Protein AF-A0A848QP11-F1 (afdb_monomer)

Solvent-accessible surface area (backbone atoms only — not comparable to full-atom values): 7611 Å² total; per-residue (Å²): 134,64,68,69,61,54,55,54,53,52,56,60,57,56,59,65,68,65,76,66,84,74,78,63,82,77,86,55,73,65,47,73,49,76,50,72,50,79,44,86,47,102,95,43,83,32,66,22,63,29,58,37,37,39,40,50,46,66,36,51,80,84,39,82,94,50,48,58,41,76,47,76,49,80,48,67,63,57,26,54,26,66,72,55,98,88,41,71,47,71,50,62,62,47,48,95,92,36,70,57,48,66,75,42,48,62,72,76,69,51,76,82,76,75,76,79,81,81,75,131

Structure (mmCIF, N/CA/C/O backbone):
data_AF-A0A848QP11-F1
#
_entry.id   AF-A0A848QP11-F1
#
loop_
_atom_site.group_PDB
_atom_site.id
_atom_site.type_symbol
_atom_site.label_atom_id
_atom_site.label_alt_id
_atom_site.label_comp_id
_atom_site.label_asym_id
_atom_site.label_entity_id
_atom_site.label_seq_id
_atom_site.pdbx_PDB_ins_code
_atom_site.Cartn_x
_atom_site.Cartn_y
_atom_site.Cartn_z
_atom_site.occupancy
_atom_site.B_iso_or_equiv
_atom_site.auth_seq_id
_atom_site.auth_comp_id
_atom_site.auth_asym_id
_atom_site.auth_atom_id
_atom_site.pdbx_PDB_model_num
ATOM 1 N N . MET A 1 1 ? 43.978 -33.172 -42.706 1.00 51.41 1 MET A N 1
ATOM 2 C CA . MET A 1 1 ? 42.919 -32.520 -41.898 1.00 51.41 1 MET A CA 1
ATOM 3 C C . MET A 1 1 ? 43.201 -31.025 -41.817 1.00 51.41 1 MET A C 1
ATOM 5 O O . MET A 1 1 ? 44.249 -3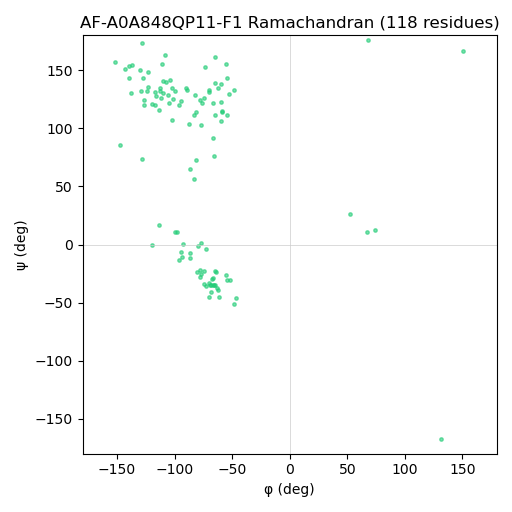0.618 -41.325 1.00 51.41 1 MET A O 1
ATOM 9 N N . ASN A 1 2 ? 42.324 -30.220 -42.422 1.00 49.44 2 ASN A N 1
ATOM 10 C CA . ASN A 1 2 ? 42.587 -28.823 -42.779 1.00 49.44 2 ASN A CA 1
ATOM 11 C C . ASN A 1 2 ? 42.508 -27.887 -41.568 1.00 49.44 2 ASN A C 1
ATOM 13 O O . ASN A 1 2 ? 41.427 -27.481 -41.148 1.00 49.44 2 ASN A O 1
ATOM 17 N N . ARG A 1 3 ? 43.682 -27.483 -41.073 1.00 56.88 3 ARG A N 1
ATOM 18 C CA . ARG A 1 3 ? 43.892 -26.511 -39.982 1.00 56.88 3 ARG A CA 1
ATOM 19 C C . ARG A 1 3 ? 43.139 -25.188 -40.218 1.00 56.88 3 ARG A C 1
ATOM 21 O O . ARG A 1 3 ? 42.650 -24.575 -39.276 1.00 56.88 3 ARG A O 1
ATOM 28 N N . ARG A 1 4 ? 42.959 -24.807 -41.491 1.00 59.16 4 ARG A N 1
ATOM 29 C CA . ARG A 1 4 ? 42.180 -23.630 -41.925 1.00 59.16 4 ARG A CA 1
ATOM 30 C C . ARG A 1 4 ? 40.671 -23.770 -41.676 1.00 59.16 4 ARG A C 1
ATOM 32 O O . ARG A 1 4 ? 40.036 -22.796 -41.292 1.00 59.16 4 ARG A O 1
ATOM 39 N N . ASN A 1 5 ? 40.109 -24.973 -41.806 1.00 55.31 5 ASN A N 1
ATOM 40 C CA . ASN A 1 5 ? 38.677 -25.202 -41.569 1.00 55.31 5 ASN A CA 1
ATOM 41 C C . ASN A 1 5 ? 38.355 -25.274 -40.070 1.00 55.31 5 ASN A C 1
ATOM 43 O O . ASN A 1 5 ? 37.249 -24.932 -39.664 1.00 55.31 5 ASN A O 1
ATOM 47 N N . PHE A 1 6 ? 39.322 -25.693 -39.248 1.00 57.97 6 PHE A N 1
ATOM 48 C CA . PHE A 1 6 ? 39.171 -25.734 -37.793 1.00 57.97 6 PHE A CA 1
ATOM 49 C C . PHE A 1 6 ? 39.144 -24.322 -37.191 1.00 57.97 6 PHE A C 1
ATOM 51 O O . PHE A 1 6 ? 38.245 -24.000 -36.420 1.00 57.97 6 PHE A O 1
ATOM 58 N N . LEU A 1 7 ? 40.054 -23.445 -37.632 1.00 60.06 7 LEU A N 1
ATOM 59 C CA . LEU A 1 7 ? 40.088 -22.041 -37.205 1.00 60.06 7 LEU A CA 1
ATOM 60 C C . LEU A 1 7 ? 38.819 -21.274 -37.611 1.00 60.06 7 LEU A C 1
ATOM 62 O O . LEU A 1 7 ? 38.284 -20.50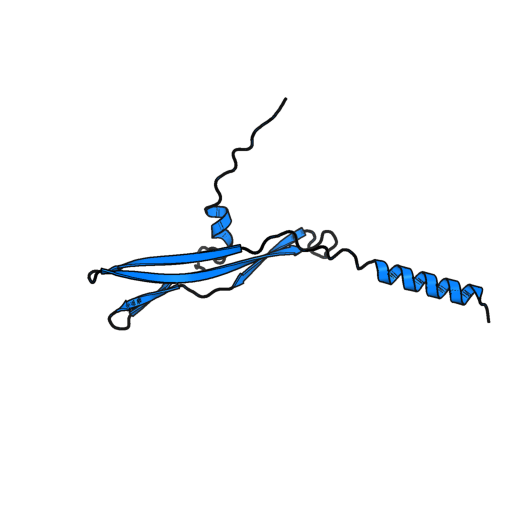6 -36.818 1.00 60.06 7 LEU A O 1
ATOM 66 N N . SER A 1 8 ? 38.287 -21.539 -38.809 1.00 60.03 8 SER A N 1
ATOM 67 C CA . SER A 1 8 ? 37.040 -20.920 -39.277 1.00 60.03 8 SER A CA 1
ATOM 68 C C . SER A 1 8 ? 35.817 -21.327 -38.438 1.00 60.03 8 SER A C 1
ATOM 70 O O . SER A 1 8 ? 34.951 -20.494 -38.183 1.00 60.03 8 SER A O 1
ATOM 72 N N . ARG A 1 9 ? 35.760 -22.573 -37.945 1.00 58.62 9 ARG A N 1
ATOM 73 C CA . ARG A 1 9 ? 34.653 -23.049 -37.096 1.00 58.62 9 ARG A CA 1
ATOM 74 C C . ARG A 1 9 ? 34.708 -22.507 -35.668 1.00 58.62 9 ARG A C 1
ATOM 76 O O . ARG A 1 9 ? 33.661 -22.222 -35.099 1.00 58.62 9 ARG A O 1
ATOM 83 N N . VAL A 1 10 ? 35.905 -22.312 -35.113 1.00 62.16 10 VAL A N 1
ATOM 84 C CA . VAL A 1 10 ? 36.079 -21.688 -33.787 1.00 62.16 10 VAL A CA 1
ATOM 85 C C . VAL A 1 10 ? 35.700 -20.203 -33.823 1.00 62.16 10 VAL A C 1
ATOM 87 O O . VAL A 1 10 ? 35.008 -19.729 -32.925 1.00 62.16 10 VAL A O 1
ATOM 90 N N . ALA A 1 11 ? 36.070 -19.485 -34.889 1.00 60.19 11 ALA A N 1
ATOM 91 C CA . ALA A 1 11 ? 35.712 -18.075 -35.054 1.00 60.19 11 ALA A CA 1
ATOM 92 C C . ALA A 1 11 ? 34.190 -17.853 -35.166 1.00 60.19 11 ALA A C 1
ATOM 94 O O . ALA A 1 11 ? 33.667 -16.895 -34.601 1.00 60.19 11 ALA A O 1
ATOM 95 N N . LEU A 1 12 ? 33.467 -18.763 -35.831 1.00 59.97 12 LEU A N 1
ATOM 96 C CA . LEU A 1 12 ? 32.006 -18.683 -35.947 1.00 59.97 12 LEU A CA 1
ATOM 97 C C . LEU A 1 12 ? 31.290 -18.955 -34.608 1.00 59.97 12 LEU A C 1
ATOM 99 O O . LEU A 1 12 ? 30.255 -18.356 -34.332 1.00 59.97 12 LEU A O 1
ATOM 103 N N . GLY A 1 13 ? 31.851 -19.828 -33.761 1.00 60.19 13 GLY A N 1
ATOM 104 C CA . GLY A 1 13 ? 31.316 -20.119 -32.426 1.00 60.19 13 GLY A CA 1
ATOM 105 C C . GLY A 1 13 ? 31.528 -18.981 -31.421 1.00 60.19 13 GLY A C 1
ATOM 106 O O . GLY A 1 13 ? 30.645 -18.707 -30.614 1.00 60.19 13 GLY A O 1
ATOM 107 N N . ALA A 1 14 ? 32.657 -18.271 -31.502 1.00 59.41 14 ALA A N 1
ATOM 108 C CA . ALA A 1 14 ? 32.954 -17.141 -30.618 1.00 59.41 14 ALA A CA 1
ATOM 109 C C . ALA A 1 14 ? 32.032 -15.928 -30.854 1.00 59.41 14 ALA A C 1
ATOM 111 O O . ALA A 1 14 ? 31.722 -15.202 -29.911 1.00 59.41 14 ALA A O 1
ATOM 112 N N . ALA A 1 15 ? 31.538 -15.734 -32.082 1.00 58.97 15 ALA A N 1
ATOM 113 C CA . ALA A 1 15 ? 30.622 -14.640 -32.410 1.00 58.97 15 ALA A CA 1
ATOM 114 C C . ALA A 1 15 ? 29.242 -14.777 -31.731 1.00 58.97 15 ALA A C 1
ATOM 116 O O . ALA A 1 15 ? 28.627 -13.766 -31.407 1.00 58.97 15 ALA A O 1
ATOM 117 N N . PHE A 1 16 ? 28.783 -16.002 -31.448 1.00 59.28 16 PHE A N 1
ATOM 118 C CA . PHE A 1 16 ? 27.509 -16.241 -30.752 1.00 59.28 16 PHE A CA 1
ATOM 119 C C . PHE A 1 16 ? 27.561 -15.937 -29.247 1.00 59.28 16 PHE A C 1
ATOM 121 O O . PHE A 1 16 ? 26.527 -15.669 -28.641 1.00 59.28 16 PHE A O 1
ATOM 128 N N . VAL A 1 17 ? 28.748 -15.955 -28.631 1.00 60.38 17 VAL A N 1
ATOM 129 C CA . VAL A 1 17 ? 28.901 -15.729 -27.181 1.00 60.38 17 VAL A CA 1
ATOM 130 C C . VAL A 1 17 ? 28.807 -14.237 -26.826 1.00 60.38 17 VAL A C 1
ATOM 132 O O . VAL A 1 17 ? 28.455 -13.888 -25.703 1.00 60.38 17 VAL A O 1
ATOM 135 N N . LEU A 1 18 ? 29.050 -13.338 -27.787 1.00 56.84 18 LEU A N 1
ATOM 136 C CA . LEU A 1 18 ? 29.040 -11.885 -27.568 1.00 56.84 18 LEU A CA 1
ATOM 137 C C . LEU A 1 18 ? 27.651 -11.235 -27.702 1.00 56.84 18 LEU A C 1
ATOM 139 O O . LEU A 1 18 ? 27.498 -10.064 -27.366 1.00 56.84 18 LEU A O 1
ATOM 143 N N . SER A 1 19 ? 26.620 -11.970 -28.134 1.00 56.91 19 SER A N 1
ATOM 144 C CA . SER A 1 19 ? 25.254 -11.433 -28.287 1.00 56.91 19 SER A CA 1
ATOM 145 C C . SER A 1 19 ? 24.476 -11.288 -26.966 1.00 56.91 19 SER A C 1
ATOM 147 O O . SER A 1 19 ? 23.321 -10.876 -26.987 1.00 56.91 19 SER A O 1
ATOM 149 N N . GLY A 1 20 ? 25.080 -11.620 -25.818 1.00 54.94 20 GLY A N 1
ATOM 150 C CA . GLY A 1 20 ? 24.437 -11.556 -24.496 1.00 54.94 20 GLY A CA 1
ATOM 151 C C . GLY A 1 20 ? 24.661 -10.260 -23.706 1.00 54.94 20 GLY A C 1
ATOM 152 O O . GLY A 1 20 ? 24.057 -10.078 -22.650 1.00 54.94 20 GLY A O 1
ATOM 153 N N . CYS A 1 21 ? 25.507 -9.343 -24.184 1.00 59.41 21 CYS A N 1
ATOM 154 C CA . CYS A 1 21 ? 25.867 -8.118 -23.458 1.00 59.41 21 CYS A CA 1
ATOM 155 C C . CYS A 1 21 ? 24.829 -6.9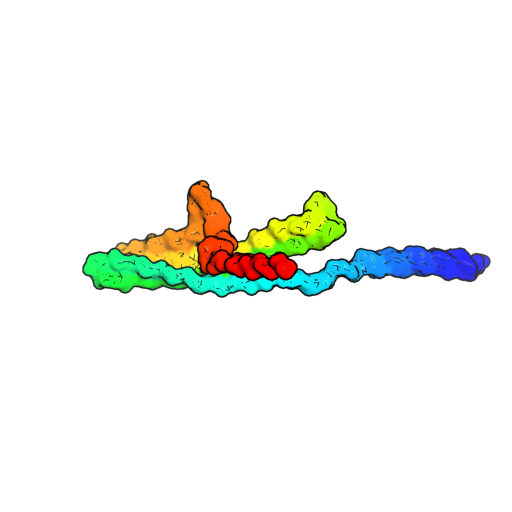94 -23.648 1.00 59.41 21 CYS A C 1
ATOM 157 O O . CYS A 1 21 ? 25.161 -5.908 -24.108 1.00 59.41 21 CYS A O 1
ATOM 159 N N . GLY A 1 22 ? 23.565 -7.266 -23.319 1.00 53.34 22 GLY A N 1
ATOM 160 C CA . GLY A 1 22 ? 22.487 -6.267 -23.239 1.00 53.34 22 GLY A CA 1
ATOM 161 C C . GLY A 1 22 ? 21.859 -6.149 -21.845 1.00 53.34 22 GLY A C 1
ATOM 162 O O . GLY A 1 22 ? 20.955 -5.345 -21.644 1.00 53.34 22 GLY A O 1
ATOM 163 N N . LEU A 1 23 ? 22.325 -6.944 -20.877 1.00 54.25 23 LEU A N 1
ATOM 164 C CA . LEU A 1 23 ? 21.859 -6.932 -19.488 1.00 54.25 23 LEU A CA 1
ATOM 165 C C . LEU A 1 23 ? 22.645 -5.886 -18.683 1.00 54.25 23 LEU A C 1
ATOM 167 O O . LEU A 1 23 ? 23.443 -6.220 -17.810 1.00 54.25 23 LEU A O 1
ATOM 171 N N . GLY A 1 24 ? 22.473 -4.611 -19.031 1.00 57.84 24 GLY A N 1
ATOM 172 C CA . GLY A 1 24 ? 22.866 -3.522 -18.138 1.00 57.84 24 GLY A CA 1
ATOM 173 C C . GLY A 1 24 ? 22.018 -3.544 -16.856 1.00 57.84 24 GLY A C 1
ATOM 174 O O . GLY A 1 24 ? 20.951 -4.164 -16.852 1.00 57.84 24 GLY A O 1
ATOM 175 N N . PRO A 1 25 ? 22.462 -2.894 -15.764 1.00 56.94 25 PRO A N 1
ATOM 176 C CA . PRO A 1 25 ? 21.628 -2.704 -14.580 1.00 56.94 25 PRO A CA 1
ATOM 177 C C . PRO A 1 25 ? 20.300 -2.066 -15.001 1.00 56.94 25 PRO A C 1
ATOM 179 O O . PRO A 1 25 ? 20.322 -1.073 -15.728 1.00 56.94 25 PRO A O 1
ATOM 182 N N . ASP A 1 26 ? 19.170 -2.640 -14.578 1.00 62.56 26 ASP A N 1
ATOM 183 C CA . ASP A 1 26 ? 17.852 -2.052 -14.827 1.00 62.56 26 ASP A CA 1
ATOM 184 C C . ASP A 1 26 ? 17.833 -0.647 -14.198 1.00 62.56 26 ASP A C 1
ATOM 186 O O . ASP A 1 26 ? 18.010 -0.530 -12.981 1.00 62.56 26 ASP A O 1
ATOM 190 N N . PRO A 1 27 ? 17.716 0.433 -14.991 1.00 65.75 27 PRO A N 1
ATOM 191 C CA . PRO A 1 27 ? 17.800 1.787 -14.464 1.00 65.75 27 PRO A CA 1
ATOM 192 C C . PRO A 1 27 ? 16.553 2.177 -13.667 1.00 65.75 27 PRO A C 1
ATOM 194 O O . PRO A 1 27 ? 16.516 3.287 -13.137 1.00 65.75 27 PRO A O 1
ATOM 197 N N . THR A 1 28 ? 15.521 1.326 -13.589 1.00 74.81 28 THR A N 1
ATOM 198 C CA . THR A 1 28 ? 14.322 1.653 -12.820 1.00 74.81 28 THR A CA 1
ATOM 199 C C . THR A 1 28 ? 14.513 1.369 -11.334 1.00 74.81 28 THR A C 1
ATOM 201 O O . THR A 1 28 ? 14.648 0.206 -10.955 1.00 74.81 28 THR A O 1
ATOM 204 N N . PRO A 1 29 ? 14.505 2.401 -10.470 1.00 80.06 29 PRO A N 1
ATOM 205 C CA . PRO A 1 29 ? 14.640 2.193 -9.040 1.00 80.06 29 PRO A CA 1
ATOM 206 C C . PRO A 1 29 ? 13.382 1.533 -8.474 1.00 80.06 29 PRO A C 1
ATOM 208 O O . PRO A 1 29 ? 12.260 2.001 -8.687 1.00 80.06 29 PRO A O 1
ATOM 211 N N . ASP A 1 30 ? 13.591 0.479 -7.691 1.00 88.75 30 ASP A N 1
ATOM 212 C CA . ASP A 1 30 ? 12.583 -0.019 -6.764 1.00 88.75 30 ASP A CA 1
ATOM 213 C C . ASP A 1 30 ? 12.328 1.051 -5.697 1.00 88.75 30 ASP A C 1
ATOM 215 O O . ASP A 1 30 ? 13.264 1.672 -5.181 1.00 88.75 30 ASP A O 1
ATOM 219 N N . TYR A 1 31 ? 11.065 1.255 -5.330 1.00 89.75 31 TYR A N 1
ATOM 220 C CA . TYR A 1 31 ? 10.709 2.173 -4.253 1.00 89.75 31 TYR A CA 1
ATOM 221 C C . TYR A 1 31 ? 9.900 1.472 -3.171 1.00 89.75 31 TYR A C 1
ATOM 223 O O . TYR A 1 31 ? 9.135 0.541 -3.423 1.00 89.75 31 TYR A O 1
ATOM 231 N N . ARG A 1 32 ? 10.080 1.943 -1.936 1.00 93.69 32 ARG A N 1
ATOM 232 C CA . ARG A 1 32 ? 9.338 1.484 -0.764 1.00 93.69 3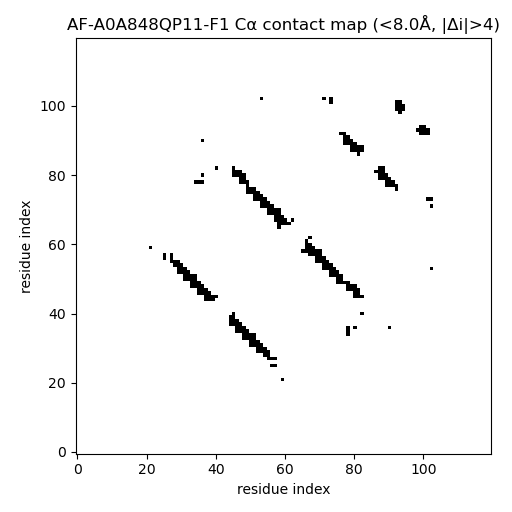2 ARG A CA 1
ATOM 233 C C . ARG A 1 32 ? 8.644 2.663 -0.122 1.00 93.69 32 ARG A C 1
ATOM 235 O O . ARG A 1 32 ? 9.264 3.704 0.082 1.00 93.69 32 ARG A O 1
ATOM 242 N N . TYR A 1 33 ? 7.386 2.480 0.238 1.00 93.38 33 TYR A N 1
ATOM 243 C CA . TYR A 1 33 ? 6.635 3.460 1.003 1.00 93.38 33 TYR A CA 1
ATOM 244 C C . TYR A 1 33 ? 5.971 2.788 2.198 1.00 93.38 33 TYR A C 1
ATOM 246 O O . TYR A 1 33 ? 5.648 1.600 2.177 1.00 93.38 33 TYR A O 1
ATOM 254 N N . ARG A 1 34 ? 5.802 3.559 3.271 1.00 95.62 34 ARG A N 1
ATOM 255 C CA . ARG A 1 34 ? 5.024 3.141 4.433 1.00 95.62 34 ARG A CA 1
ATOM 256 C C . ARG A 1 34 ? 3.608 3.664 4.258 1.00 95.62 34 ARG A C 1
ATOM 258 O O . ARG A 1 34 ? 3.429 4.869 4.105 1.00 95.62 34 ARG A O 1
ATOM 265 N N . LEU A 1 35 ? 2.630 2.769 4.29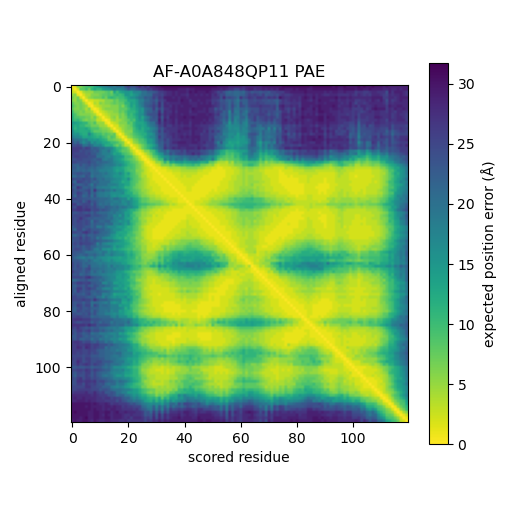9 1.00 94.81 35 LEU A N 1
ATOM 266 C CA . LEU A 1 35 ? 1.226 3.131 4.413 1.00 94.81 35 LEU A CA 1
ATOM 267 C C . LEU A 1 35 ? 0.837 3.050 5.886 1.00 94.81 35 LEU A C 1
ATOM 269 O O . LEU A 1 35 ? 0.954 1.984 6.488 1.00 94.81 35 LEU A O 1
ATOM 273 N N . THR A 1 36 ? 0.390 4.170 6.442 1.00 96.94 36 THR A N 1
ATOM 274 C CA . THR A 1 36 ? -0.203 4.244 7.778 1.00 96.94 36 THR A CA 1
ATOM 275 C C . THR A 1 36 ? -1.686 4.533 7.616 1.00 96.94 36 THR A C 1
ATOM 277 O O . THR A 1 36 ? -2.057 5.440 6.873 1.00 96.94 36 THR A O 1
ATOM 280 N N . VAL A 1 37 ? -2.521 3.749 8.287 1.00 97.38 37 VAL A N 1
ATOM 281 C CA . VAL A 1 37 ? -3.970 3.936 8.329 1.00 97.38 37 VAL A CA 1
ATOM 282 C C . VAL A 1 37 ? -4.329 4.342 9.742 1.00 97.38 37 VAL A C 1
ATOM 284 O O . VAL A 1 37 ? -3.955 3.657 10.690 1.00 97.38 37 VAL A O 1
ATOM 287 N N . GLU A 1 38 ? -5.036 5.454 9.863 1.00 98.00 38 GLU A N 1
ATOM 288 C CA . GLU A 1 38 ? -5.536 5.986 11.123 1.00 98.00 38 GLU A CA 1
ATOM 289 C C . GLU A 1 38 ? -7.061 5.987 11.077 1.00 98.00 38 GLU A C 1
ATOM 291 O O . GLU A 1 38 ? -7.662 6.419 10.091 1.00 98.00 38 GLU A O 1
ATOM 296 N N . VAL A 1 39 ? -7.678 5.456 12.127 1.00 97.62 39 VAL A N 1
ATOM 297 C CA . VAL A 1 39 ? -9.127 5.326 12.259 1.00 97.62 39 VAL A CA 1
ATOM 298 C C . VAL A 1 39 ? -9.528 5.963 13.575 1.00 97.62 39 VAL A C 1
ATOM 300 O O . VAL A 1 39 ? -9.064 5.558 14.639 1.00 97.62 39 VAL A O 1
ATOM 303 N N . GLU A 1 40 ? -10.380 6.975 13.497 1.00 96.94 40 GLU A N 1
ATOM 304 C CA . GLU A 1 40 ? -10.965 7.606 14.672 1.00 96.94 40 GLU A CA 1
ATOM 305 C C . GLU A 1 40 ? -12.173 6.769 15.114 1.00 96.94 40 GLU A C 1
ATOM 307 O O . GLU A 1 40 ? -13.165 6.664 14.389 1.00 96.94 40 GLU A O 1
ATOM 312 N N . THR A 1 41 ? -12.064 6.113 16.270 1.00 94.44 41 THR A N 1
ATOM 313 C CA . THR A 1 41 ? -13.151 5.340 16.887 1.00 94.44 41 THR A CA 1
ATOM 314 C C . THR A 1 41 ? -13.681 6.082 18.119 1.00 94.44 41 THR A C 1
ATOM 316 O O . THR A 1 41 ? -13.007 6.984 18.630 1.00 94.44 41 THR A O 1
ATOM 319 N N . PRO A 1 42 ? -14.879 5.744 18.633 1.00 94.25 42 PRO A N 1
ATOM 320 C CA . PRO A 1 42 ? -15.381 6.328 19.880 1.00 94.25 42 PRO A CA 1
ATOM 321 C C . PRO A 1 42 ? -14.434 6.150 21.084 1.00 94.25 42 PRO A C 1
ATOM 323 O O . PRO A 1 42 ? -14.443 6.967 22.003 1.00 94.25 42 PRO A O 1
ATOM 326 N N . GLU A 1 43 ? -13.598 5.112 21.071 1.00 92.81 43 GLU A N 1
ATOM 327 C CA . GLU A 1 43 ? -12.611 4.762 22.100 1.00 92.81 43 GLU A CA 1
ATOM 328 C C . GLU A 1 43 ? -11.266 5.483 21.901 1.00 92.81 43 GLU A C 1
ATOM 330 O O . GLU A 1 43 ? -10.415 5.475 22.794 1.00 92.81 43 GLU A O 1
ATOM 335 N N . GLY A 1 44 ? -11.069 6.120 20.744 1.00 95.69 44 GLY A N 1
ATOM 336 C CA . GLY A 1 44 ? -9.892 6.913 20.411 1.00 95.69 44 GLY A CA 1
ATOM 337 C C . GLY A 1 44 ? -9.289 6.575 19.048 1.00 95.69 44 GLY A C 1
ATOM 338 O O . GLY A 1 44 ? -9.877 5.895 18.212 1.00 95.69 44 GLY A O 1
ATOM 339 N N . LEU A 1 45 ? -8.078 7.078 18.808 1.00 97.56 45 LEU A N 1
ATOM 340 C CA . LEU A 1 45 ? -7.365 6.845 17.555 1.00 97.56 45 LEU A CA 1
ATOM 341 C C . LEU A 1 45 ? -6.746 5.443 17.532 1.00 97.56 45 LEU A C 1
ATOM 343 O O . LEU A 1 45 ? -5.923 5.104 18.386 1.00 97.56 45 LEU A O 1
ATOM 347 N N . LYS A 1 46 ? -7.084 4.661 16.510 1.00 97.62 46 LYS A N 1
ATOM 348 C CA . LYS A 1 46 ? -6.448 3.378 16.195 1.00 97.62 46 LYS A CA 1
ATOM 349 C C . LYS A 1 46 ? -5.582 3.531 14.956 1.00 97.62 46 LYS A C 1
ATOM 351 O O . LYS A 1 46 ? -5.956 4.225 14.014 1.00 97.62 46 LYS A O 1
ATOM 356 N N . SER A 1 47 ? -4.409 2.901 14.952 1.00 98.06 47 SER A N 1
ATOM 357 C CA . SER A 1 47 ? -3.463 3.016 13.843 1.00 98.06 47 SER A CA 1
ATOM 358 C C . SER A 1 47 ? -2.804 1.685 13.514 1.00 98.06 47 SER A C 1
ATOM 360 O O . SER A 1 47 ? -2.481 0.896 14.401 1.00 98.06 47 SER A O 1
ATOM 362 N N . GLY A 1 48 ? -2.581 1.457 12.224 1.00 97.94 48 GLY A N 1
ATOM 363 C CA . GLY A 1 48 ? -1.806 0.341 11.699 1.00 97.94 48 GLY A CA 1
ATOM 364 C C . GLY A 1 48 ? -0.889 0.818 10.584 1.00 97.94 48 GLY A C 1
ATOM 365 O O . GLY A 1 48 ? -1.168 1.816 9.917 1.00 97.94 48 GLY A O 1
ATOM 366 N N . SER A 1 49 ? 0.218 0.110 10.356 1.00 97.81 49 SER A N 1
ATOM 367 C CA . SER A 1 49 ? 1.094 0.421 9.226 1.00 97.81 49 SER A CA 1
ATOM 368 C C . SER A 1 49 ? 1.692 -0.818 8.575 1.00 97.81 49 SER A C 1
ATOM 370 O O . SER A 1 49 ? 1.909 -1.837 9.227 1.00 97.81 49 SER A O 1
ATOM 372 N N . SER A 1 50 ? 1.971 -0.706 7.280 1.00 96.94 50 SER A N 1
ATOM 373 C CA . SER A 1 50 ? 2.657 -1.714 6.471 1.00 96.94 50 SER A CA 1
ATOM 374 C C . SER A 1 50 ? 3.633 -1.019 5.525 1.00 96.94 50 SER A C 1
ATOM 376 O O . SER A 1 50 ? 3.464 0.155 5.181 1.00 96.94 50 SER A O 1
ATOM 378 N N . VAL A 1 51 ? 4.682 -1.732 5.122 1.00 96.62 51 VAL A N 1
ATOM 379 C CA . VAL A 1 51 ? 5.633 -1.258 4.114 1.00 96.62 51 VAL A CA 1
ATOM 380 C C . VAL A 1 51 ? 5.368 -2.001 2.820 1.00 96.62 51 VAL A C 1
ATOM 382 O O . VAL A 1 51 ? 5.330 -3.230 2.795 1.00 96.62 51 VAL A O 1
ATOM 385 N N . ILE A 1 52 ? 5.212 -1.234 1.749 1.00 95.62 52 ILE A N 1
ATOM 386 C CA . ILE A 1 52 ? 4.925 -1.741 0.417 1.00 95.62 52 ILE A CA 1
ATOM 387 C C . ILE A 1 52 ? 6.102 -1.383 -0.483 1.00 95.62 52 ILE A C 1
ATOM 389 O O . ILE A 1 52 ? 6.534 -0.232 -0.546 1.00 95.62 52 ILE A O 1
ATOM 393 N N . GLU A 1 53 ? 6.632 -2.392 -1.160 1.00 95.00 53 GLU A N 1
ATOM 394 C CA . GLU A 1 53 ? 7.654 -2.276 -2.187 1.00 95.00 53 GLU A CA 1
ATOM 395 C C . GLU A 1 53 ? 7.013 -2.398 -3.567 1.00 95.00 53 GLU A C 1
ATOM 397 O O . GLU A 1 53 ? 6.218 -3.306 -3.832 1.00 95.00 53 GLU A O 1
ATOM 402 N N . VAL A 1 54 ? 7.413 -1.503 -4.462 1.00 93.31 54 VAL A N 1
ATOM 403 C CA . VAL A 1 54 ? 7.080 -1.574 -5.877 1.00 93.31 54 VAL A CA 1
ATOM 404 C C . VAL A 1 54 ? 8.369 -1.724 -6.658 1.00 93.31 54 VAL A C 1
ATOM 406 O O . VAL A 1 54 ? 9.249 -0.864 -6.615 1.00 93.31 54 VAL A O 1
ATOM 409 N N . GLN A 1 55 ? 8.448 -2.834 -7.381 1.00 92.19 55 GLN A N 1
ATOM 410 C CA . GLN A 1 55 ? 9.552 -3.143 -8.269 1.00 92.19 55 GLN A CA 1
ATOM 411 C C . GLN A 1 55 ? 9.125 -2.851 -9.694 1.00 92.19 55 GLN A C 1
ATOM 413 O O . GLN A 1 55 ? 8.108 -3.383 -10.151 1.00 92.19 55 GLN A O 1
ATOM 418 N N . THR A 1 56 ? 9.890 -2.025 -10.394 1.00 88.50 56 THR A N 1
ATOM 419 C CA . THR A 1 56 ? 9.647 -1.738 -11.809 1.00 88.50 56 THR A CA 1
ATOM 420 C C . THR A 1 56 ? 10.669 -2.498 -12.633 1.00 88.50 56 THR A C 1
ATOM 422 O O . THR A 1 56 ? 11.811 -2.657 -12.224 1.00 88.50 56 THR A O 1
ATOM 425 N N . ASN A 1 57 ? 10.236 -3.032 -13.768 1.00 86.94 57 ASN A N 1
ATOM 426 C CA . ASN A 1 57 ? 11.121 -3.666 -14.724 1.00 86.94 57 ASN A CA 1
ATOM 427 C C . ASN A 1 57 ? 10.730 -3.252 -16.134 1.00 86.94 57 ASN A C 1
ATOM 429 O O . ASN A 1 57 ? 9.554 -3.350 -16.507 1.00 86.94 57 ASN A O 1
ATOM 433 N N . ILE A 1 58 ? 11.718 -2.821 -16.912 1.00 86.00 58 ILE A N 1
ATOM 434 C CA . ILE A 1 58 ? 11.538 -2.478 -18.320 1.00 86.00 58 ILE A CA 1
ATOM 435 C C . ILE A 1 58 ? 12.139 -3.593 -19.166 1.00 86.00 58 ILE A C 1
ATOM 437 O O . ILE A 1 58 ? 13.322 -3.915 -19.072 1.00 86.00 58 ILE A O 1
ATOM 441 N N . ALA A 1 59 ? 11.311 -4.191 -20.017 1.00 84.06 59 ALA A N 1
ATOM 442 C CA . ALA A 1 59 ? 11.778 -5.172 -20.976 1.00 84.06 59 ALA A CA 1
ATOM 443 C C . ALA A 1 59 ? 12.780 -4.518 -21.940 1.00 84.06 59 ALA A C 1
ATOM 445 O O . ALA A 1 59 ? 12.533 -3.426 -22.455 1.00 84.06 59 ALA A O 1
ATOM 446 N N . GLY A 1 60 ? 13.900 -5.196 -22.201 1.00 80.12 60 GLY A N 1
ATOM 447 C CA . GLY A 1 60 ? 14.958 -4.661 -23.059 1.00 80.12 60 GLY A CA 1
ATOM 448 C C . GLY A 1 60 ? 14.456 -4.265 -24.452 1.00 80.12 60 GLY A C 1
ATOM 449 O O . GLY A 1 60 ? 13.467 -4.810 -24.952 1.00 80.12 60 GLY A O 1
ATOM 450 N N . GLU A 1 61 ? 15.168 -3.340 -25.094 1.00 77.75 61 GLU A N 1
ATOM 451 C CA . GLU A 1 61 ? 14.838 -2.796 -26.423 1.00 77.75 61 GLU A CA 1
ATOM 452 C C . GLU A 1 61 ? 14.663 -3.885 -27.496 1.00 77.75 61 GLU A C 1
ATOM 454 O O . GLU A 1 61 ? 13.833 -3.762 -28.388 1.00 77.75 61 GLU A O 1
ATOM 459 N N . TYR A 1 62 ? 15.381 -5.000 -27.365 1.00 81.56 62 TYR A N 1
ATOM 460 C CA . TYR A 1 62 ? 15.327 -6.125 -28.304 1.00 81.56 62 TYR A CA 1
ATOM 461 C C . TYR A 1 62 ? 14.445 -7.289 -27.825 1.00 81.56 62 TYR A C 1
ATOM 463 O O . TYR A 1 62 ? 14.501 -8.383 -28.388 1.00 81.56 62 TYR A O 1
ATOM 471 N N . SER A 1 63 ? 13.658 -7.105 -26.761 1.00 79.75 63 SER A N 1
ATOM 472 C CA . SER A 1 63 ? 12.784 -8.166 -26.252 1.00 79.75 63 SER A CA 1
ATOM 473 C C . SER A 1 63 ? 11.620 -8.433 -27.213 1.00 79.75 63 SER A C 1
ATOM 475 O O . SER A 1 63 ? 10.951 -7.519 -27.674 1.00 79.75 63 SER A O 1
ATOM 477 N N . ILE A 1 64 ? 11.347 -9.704 -27.515 1.00 80.44 64 ILE A N 1
ATOM 478 C CA . ILE A 1 64 ? 10.221 -10.126 -28.363 1.00 80.44 64 ILE A CA 1
ATOM 479 C C . ILE A 1 64 ? 9.225 -10.880 -27.470 1.00 80.44 64 ILE A C 1
ATOM 481 O O . ILE A 1 64 ? 9.653 -11.746 -26.707 1.00 80.44 64 ILE A O 1
ATOM 485 N N . PRO A 1 65 ? 7.910 -10.587 -27.523 1.00 80.94 65 PRO A N 1
ATOM 486 C CA . PRO A 1 65 ? 7.219 -9.715 -28.480 1.00 80.94 65 PRO A CA 1
ATOM 487 C C . PRO A 1 65 ? 7.068 -8.251 -28.044 1.00 80.94 65 PRO A C 1
ATOM 489 O O . PRO A 1 65 ? 6.447 -7.480 -28.769 1.00 80.94 65 PRO A O 1
ATOM 492 N N . THR A 1 66 ? 7.557 -7.858 -26.865 1.00 82.75 66 THR A N 1
ATOM 493 C CA . THR A 1 66 ? 7.215 -6.552 -26.275 1.00 82.75 66 THR A CA 1
ATOM 494 C C . THR A 1 66 ? 8.424 -5.722 -25.848 1.00 82.75 66 THR A C 1
ATOM 496 O O . THR A 1 66 ? 8.652 -5.578 -24.640 1.00 82.75 66 THR A O 1
ATOM 499 N N . PRO A 1 67 ? 9.150 -5.147 -26.826 1.00 83.44 67 PRO A N 1
ATOM 500 C CA . PRO A 1 67 ? 10.192 -4.154 -26.589 1.00 83.44 67 PRO A CA 1
ATOM 501 C C . PRO A 1 67 ? 9.720 -3.049 -25.647 1.00 83.44 67 PRO A C 1
ATOM 503 O O . PRO A 1 67 ? 8.621 -2.522 -25.822 1.00 83.44 67 PRO A O 1
ATOM 506 N N . GLY A 1 68 ? 10.527 -2.696 -24.646 1.00 81.69 68 GLY A N 1
ATOM 507 C CA . GLY A 1 68 ? 10.258 -1.547 -23.774 1.00 81.69 68 GLY A CA 1
ATOM 508 C C . GLY A 1 68 ? 9.033 -1.684 -22.865 1.00 81.69 68 GLY A C 1
ATOM 509 O O . GLY A 1 68 ? 8.617 -0.701 -22.253 1.00 81.69 68 GLY A O 1
ATOM 510 N N . ARG A 1 69 ? 8.425 -2.874 -22.756 1.00 86.62 69 ARG A N 1
ATOM 511 C CA . ARG A 1 69 ? 7.287 -3.094 -21.855 1.00 86.62 69 ARG A CA 1
ATOM 512 C C . ARG A 1 69 ? 7.694 -2.793 -20.417 1.00 86.62 69 ARG A C 1
ATOM 514 O O . ARG A 1 69 ? 8.568 -3.460 -19.872 1.00 86.62 69 ARG A O 1
ATOM 521 N N . VAL A 1 70 ? 6.974 -1.873 -19.787 1.00 85.94 70 VAL A N 1
ATOM 522 C CA . VAL A 1 70 ? 7.059 -1.632 -18.348 1.00 85.94 70 VAL A CA 1
ATOM 523 C C . VAL A 1 70 ? 6.180 -2.650 -17.629 1.00 85.94 70 VAL A C 1
ATOM 525 O O . VAL A 1 70 ? 5.009 -2.830 -17.966 1.00 85.94 70 VAL A O 1
ATOM 528 N N . SER A 1 71 ? 6.743 -3.331 -16.641 1.00 87.75 71 SER A N 1
ATOM 529 C CA . SER A 1 71 ? 6.009 -4.205 -15.735 1.00 87.75 71 SER A CA 1
ATOM 530 C C . SER A 1 71 ? 6.320 -3.828 -14.296 1.00 87.75 71 SER A C 1
ATOM 532 O O . SER A 1 71 ? 7.443 -3.448 -13.975 1.00 87.75 71 SER A O 1
ATOM 534 N N . GLN A 1 72 ? 5.314 -3.925 -13.431 1.00 89.19 72 GLN A N 1
ATOM 535 C CA . GLN A 1 72 ? 5.459 -3.621 -12.014 1.00 89.19 72 GLN A CA 1
ATOM 536 C C . GLN A 1 72 ? 5.038 -4.820 -11.174 1.00 89.19 72 GLN A C 1
ATOM 538 O O . GLN A 1 72 ? 3.971 -5.406 -11.388 1.00 89.19 72 GLN A O 1
ATOM 543 N N . ARG A 1 73 ? 5.875 -5.174 -10.199 1.00 90.88 73 ARG A N 1
ATOM 544 C CA . ARG A 1 73 ? 5.561 -6.156 -9.159 1.00 90.88 73 ARG A CA 1
ATOM 545 C C . ARG A 1 73 ? 5.412 -5.440 -7.832 1.00 90.88 73 ARG A C 1
ATOM 547 O O . ARG A 1 73 ? 6.168 -4.525 -7.533 1.00 90.88 73 ARG A O 1
ATOM 554 N N . LEU A 1 74 ? 4.437 -5.880 -7.052 1.00 92.44 74 LEU A N 1
ATOM 555 C CA . LEU A 1 74 ? 4.162 -5.331 -5.736 1.00 92.44 74 LEU A CA 1
ATOM 556 C C . LEU A 1 74 ? 4.476 -6.388 -4.681 1.00 92.44 74 LEU A C 1
ATOM 558 O O . LEU A 1 74 ? 4.111 -7.552 -4.856 1.00 92.44 74 LEU A O 1
ATOM 562 N N . ARG A 1 75 ? 5.164 -5.985 -3.614 1.00 94.19 75 ARG A N 1
ATOM 563 C CA . ARG A 1 75 ? 5.418 -6.817 -2.435 1.00 94.19 75 ARG A CA 1
ATOM 564 C C . ARG A 1 75 ? 5.022 -6.046 -1.187 1.00 94.19 75 ARG A C 1
ATOM 566 O O . ARG A 1 75 ? 5.415 -4.897 -1.023 1.00 94.19 75 ARG A O 1
ATOM 573 N N . GLY A 1 76 ? 4.268 -6.681 -0.308 1.00 93.81 76 GLY A N 1
ATOM 574 C CA . GLY A 1 76 ? 3.769 -6.068 0.914 1.00 93.81 76 GLY A CA 1
ATOM 575 C C . GLY A 1 76 ? 2.442 -6.689 1.307 1.00 93.81 76 GLY A C 1
ATOM 576 O O . GLY A 1 76 ? 1.815 -7.383 0.508 1.00 93.81 76 GLY A O 1
ATOM 577 N N . GLU A 1 77 ? 2.029 -6.413 2.535 1.00 95.62 77 GLU A N 1
ATOM 578 C CA . GLU A 1 77 ? 0.784 -6.923 3.101 1.00 95.62 77 GLU A CA 1
ATOM 579 C C . GLU A 1 77 ? -0.224 -5.792 3.284 1.00 95.62 77 GLU A C 1
ATOM 581 O O . GLU A 1 77 ? 0.156 -4.623 3.436 1.00 95.62 77 GLU A O 1
ATOM 586 N N . ALA A 1 78 ? -1.509 -6.153 3.289 1.00 96.19 78 ALA A N 1
ATOM 587 C CA . ALA A 1 78 ? -2.579 -5.241 3.673 1.00 96.19 78 ALA A CA 1
ATOM 588 C C . ALA A 1 78 ? -2.298 -4.649 5.063 1.00 96.19 78 ALA A C 1
ATOM 590 O O . ALA A 1 78 ? -1.793 -5.337 5.952 1.00 96.19 78 ALA A O 1
ATOM 591 N N . VAL A 1 79 ? -2.635 -3.375 5.263 1.00 97.88 79 VAL A N 1
ATOM 592 C CA . VAL A 1 79 ? -2.514 -2.772 6.595 1.00 97.88 79 VAL A CA 1
ATOM 593 C C . VAL A 1 79 ? -3.640 -3.313 7.460 1.00 97.88 79 VAL A C 1
ATOM 595 O O . VAL A 1 79 ? -4.806 -3.197 7.093 1.00 97.88 79 VAL A O 1
A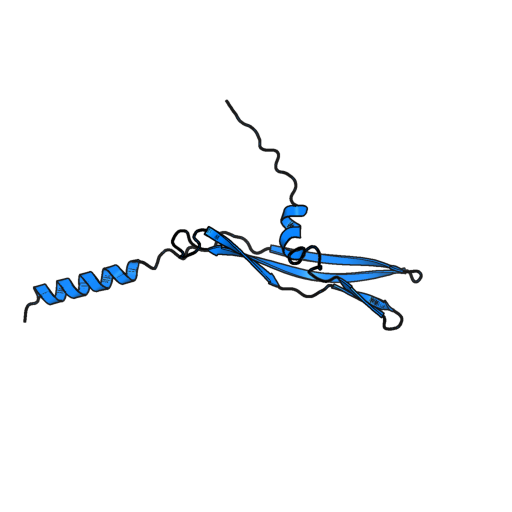TOM 598 N N . THR A 1 80 ? -3.293 -3.875 8.610 1.00 97.88 80 THR A N 1
ATOM 599 C CA . THR A 1 80 ? -4.257 -4.293 9.628 1.00 97.88 80 THR A CA 1
ATOM 600 C C . THR A 1 80 ? -4.338 -3.246 10.727 1.00 97.88 80 THR A C 1
ATOM 602 O O . THR A 1 80 ? -3.301 -2.831 11.250 1.00 97.88 80 THR A O 1
ATOM 605 N N . VAL A 1 81 ? -5.551 -2.853 11.100 1.00 98.19 81 VAL A N 1
ATOM 606 C CA . VAL A 1 81 ? -5.823 -1.985 12.249 1.00 98.19 81 VAL A CA 1
ATOM 607 C C . VAL A 1 81 ? -6.717 -2.754 13.212 1.00 98.19 81 VAL A C 1
ATOM 609 O O . VAL A 1 81 ? -7.800 -3.190 12.827 1.00 98.19 81 VAL A O 1
ATOM 612 N N . ASP A 1 82 ? -6.250 -2.937 14.443 1.00 96.69 82 ASP A N 1
ATOM 613 C CA . ASP A 1 82 ? -7.064 -3.478 15.532 1.00 96.69 82 ASP A CA 1
ATOM 614 C C . ASP A 1 82 ? -8.009 -2.375 16.031 1.00 96.69 82 ASP A C 1
ATOM 616 O O . ASP A 1 82 ? -7.554 -1.283 16.387 1.00 96.69 82 ASP A O 1
ATOM 620 N N . LEU A 1 83 ? -9.315 -2.637 15.977 1.00 95.69 83 LEU A N 1
ATOM 621 C CA . LEU A 1 83 ? -10.366 -1.707 16.394 1.00 95.69 83 LEU A CA 1
ATOM 622 C C . LEU A 1 83 ? -10.877 -1.996 17.815 1.00 95.69 83 LEU A C 1
ATOM 624 O O . LEU A 1 83 ? -11.864 -1.396 18.221 1.00 95.69 83 LEU A O 1
ATOM 628 N N . ASP A 1 84 ? -10.198 -2.871 18.563 1.00 90.19 84 ASP A N 1
ATOM 629 C CA . ASP A 1 84 ? -10.656 -3.483 19.814 1.00 90.19 84 ASP A CA 1
ATOM 630 C C . ASP A 1 84 ? -11.834 -4.462 19.614 1.00 90.19 84 ASP A C 1
ATOM 632 O O . ASP A 1 84 ? -12.304 -4.710 18.501 1.00 90.19 84 ASP A O 1
ATOM 636 N N . ASP A 1 85 ? -12.261 -5.120 20.700 1.00 90.81 85 ASP A N 1
ATOM 637 C CA . ASP A 1 85 ? -13.350 -6.115 20.725 1.00 90.81 85 ASP A CA 1
ATOM 638 C C . ASP A 1 85 ? -13.214 -7.253 19.692 1.00 90.81 85 ASP A C 1
ATOM 640 O O . ASP A 1 85 ? -14.189 -7.879 19.269 1.00 90.81 85 ASP A O 1
ATOM 644 N N . GLY A 1 86 ? -11.972 -7.548 19.294 1.00 91.50 86 GLY A N 1
ATOM 645 C CA . GLY A 1 86 ? -11.649 -8.574 18.305 1.00 91.50 86 GLY A CA 1
ATOM 646 C C . GLY A 1 86 ? -11.984 -8.184 16.862 1.00 91.50 86 GLY A C 1
ATOM 647 O O . GLY A 1 86 ? -11.977 -9.052 15.987 1.00 91.50 86 GLY A O 1
ATOM 648 N N . GLN A 1 87 ? -12.280 -6.911 16.595 1.00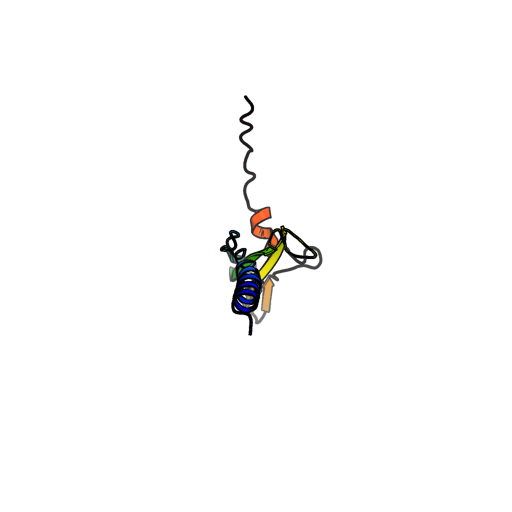 95.38 87 GLN A N 1
ATOM 649 C CA . GLN A 1 87 ? -12.529 -6.401 15.252 1.00 95.38 87 GLN A CA 1
ATOM 650 C C . GLN A 1 87 ? -11.223 -5.942 14.599 1.00 95.38 87 GLN A C 1
ATOM 652 O O . GLN A 1 87 ? -10.437 -5.204 15.185 1.00 95.38 87 GLN A O 1
ATOM 657 N N . VAL A 1 88 ? -11.000 -6.353 13.349 1.00 97.00 88 VAL A N 1
ATOM 658 C CA . VAL A 1 88 ? -9.806 -5.975 12.582 1.00 97.00 88 VAL A CA 1
ATOM 659 C C . VAL A 1 88 ? -10.226 -5.371 11.251 1.00 97.00 88 VAL A C 1
ATOM 661 O O . VAL A 1 88 ? -10.933 -6.004 10.464 1.00 97.00 88 VAL A O 1
ATOM 664 N N . LEU A 1 89 ? -9.759 -4.154 10.984 1.00 97.06 89 LEU A N 1
ATOM 665 C CA . LEU A 1 89 ? -9.885 -3.503 9.687 1.00 97.06 89 LEU A CA 1
ATOM 666 C C . LEU A 1 89 ? -8.677 -3.842 8.817 1.00 97.06 89 LEU A C 1
ATOM 668 O O . LEU A 1 89 ? -7.532 -3.747 9.257 1.00 97.06 89 LEU A O 1
ATOM 672 N N . PHE A 1 90 ? -8.938 -4.186 7.558 1.00 96.81 90 PHE A N 1
ATOM 673 C CA . PHE A 1 90 ? -7.913 -4.461 6.556 1.00 96.81 90 PHE A CA 1
ATOM 674 C C . PHE A 1 90 ? -7.963 -3.396 5.460 1.00 96.81 90 PHE A C 1
ATOM 676 O O . PHE A 1 90 ? -8.934 -3.324 4.707 1.00 96.81 90 PHE A O 1
ATOM 683 N N . ALA A 1 91 ? -6.905 -2.599 5.323 1.00 95.25 91 ALA A N 1
ATOM 684 C CA . ALA A 1 91 ? -6.721 -1.745 4.157 1.00 95.25 91 ALA A CA 1
ATOM 685 C C . ALA A 1 91 ? -5.993 -2.537 3.069 1.00 95.25 91 ALA A C 1
ATOM 687 O O . ALA A 1 91 ? -4.788 -2.802 3.145 1.00 95.25 91 ALA A O 1
ATOM 688 N N . LEU A 1 92 ? -6.766 -2.961 2.072 1.00 94.50 92 LEU A N 1
ATOM 689 C CA . LEU A 1 92 ? -6.288 -3.793 0.976 1.00 94.50 92 LEU A CA 1
ATOM 690 C C . LEU A 1 92 ? -5.420 -2.992 -0.000 1.00 94.50 92 LEU A C 1
ATOM 692 O O . LEU A 1 92 ? -5.604 -1.797 -0.205 1.00 94.50 92 LEU A O 1
ATOM 696 N N . LEU A 1 93 ? -4.504 -3.691 -0.669 1.00 91.62 93 LEU A N 1
ATOM 697 C CA . LEU A 1 93 ? -3.586 -3.110 -1.661 1.00 91.62 93 LEU A CA 1
ATOM 698 C C . LEU A 1 93 ? -4.245 -2.887 -3.036 1.00 91.62 93 LEU A C 1
ATOM 700 O O . LEU A 1 93 ? -3.597 -2.428 -3.977 1.00 91.62 93 LEU A O 1
ATOM 704 N N . ARG A 1 94 ? -5.520 -3.259 -3.165 1.00 89.69 94 ARG A N 1
ATOM 705 C CA . ARG A 1 94 ? -6.314 -3.223 -4.394 1.00 89.69 94 ARG A CA 1
ATOM 706 C C . ARG A 1 94 ? -7.791 -3.033 -4.068 1.00 89.69 94 ARG A C 1
ATOM 708 O O . ARG A 1 94 ? -8.234 -3.440 -2.995 1.00 89.69 94 ARG A O 1
ATOM 715 N N . SER A 1 95 ? -8.551 -2.518 -5.027 1.00 84.88 95 SER A N 1
ATOM 716 C CA . SER A 1 95 ? -10.016 -2.476 -4.984 1.00 84.88 95 SER A CA 1
ATOM 717 C C . SER A 1 95 ? -10.624 -3.058 -6.264 1.00 84.88 95 SER A C 1
ATOM 719 O O . SER A 1 95 ? -9.905 -3.372 -7.218 1.00 84.88 95 SER A O 1
ATOM 721 N N . ASP A 1 96 ? -11.950 -3.205 -6.288 1.00 83.88 96 ASP A N 1
ATOM 722 C CA . ASP A 1 96 ? -12.682 -3.627 -7.490 1.00 83.88 96 ASP A CA 1
ATOM 723 C C . ASP A 1 96 ? -12.600 -2.584 -8.610 1.00 83.88 96 ASP A C 1
ATOM 725 O O . ASP A 1 96 ? -12.514 -2.937 -9.784 1.00 83.88 96 ASP A O 1
ATOM 729 N N . SER A 1 97 ? -12.586 -1.296 -8.252 1.00 84.75 97 SER A N 1
ATOM 730 C CA . SER A 1 97 ? -12.456 -0.199 -9.211 1.00 84.75 97 SER A CA 1
ATOM 731 C C . SER A 1 97 ? -11.010 0.047 -9.642 1.00 84.75 97 SER A C 1
ATOM 733 O O . SER A 1 97 ? -10.785 0.615 -10.707 1.00 84.75 97 SER A O 1
ATOM 735 N N . GLU A 1 98 ? -10.028 -0.357 -8.831 1.00 82.38 98 GLU A N 1
ATOM 736 C CA . GLU A 1 98 ? -8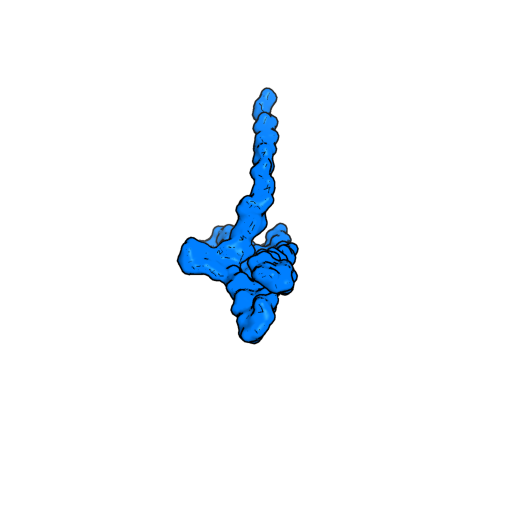.616 -0.073 -9.069 1.00 82.38 98 GLU A CA 1
ATOM 737 C C . GLU A 1 98 ? -7.719 -1.211 -8.553 1.00 82.38 98 GLU A C 1
ATOM 739 O O . GLU A 1 98 ? -7.190 -1.205 -7.437 1.00 82.38 98 GLU A O 1
ATOM 744 N N . ALA A 1 99 ? -7.531 -2.224 -9.403 1.00 84.69 99 ALA A N 1
ATOM 745 C CA . ALA A 1 99 ? -6.754 -3.418 -9.066 1.00 84.69 99 ALA A CA 1
ATOM 746 C C . ALA A 1 99 ? -5.260 -3.135 -8.810 1.00 84.69 99 ALA A C 1
ATOM 748 O O . ALA A 1 99 ? -4.599 -3.915 -8.126 1.00 84.69 99 ALA A O 1
ATOM 749 N N . ASP A 1 100 ? -4.745 -2.027 -9.349 1.00 86.50 100 ASP A N 1
ATOM 750 C CA . ASP A 1 100 ? -3.337 -1.628 -9.294 1.00 86.50 100 ASP A CA 1
ATOM 751 C C . ASP A 1 100 ? -3.104 -0.356 -8.457 1.00 86.50 100 ASP A C 1
ATOM 753 O O . ASP A 1 100 ? -2.047 0.263 -8.572 1.00 86.50 100 ASP A O 1
ATOM 757 N N . TRP A 1 101 ? -4.062 0.042 -7.610 1.00 87.81 101 TRP A N 1
ATOM 758 C CA . TRP A 1 101 ? -3.999 1.280 -6.815 1.00 87.81 101 TRP A CA 1
ATOM 759 C C . TRP A 1 101 ? -2.658 1.455 -6.083 1.00 87.81 101 TRP A C 1
ATOM 761 O O . TRP A 1 101 ? -1.972 2.464 -6.253 1.00 87.81 101 TRP A O 1
ATOM 771 N N . ALA A 1 102 ? -2.216 0.432 -5.344 1.00 89.75 102 ALA A N 1
ATOM 772 C CA . ALA A 1 102 ? -0.977 0.496 -4.567 1.00 89.75 102 ALA A CA 1
ATOM 773 C C . ALA A 1 102 ? 0.286 0.662 -5.446 1.00 89.75 102 ALA A C 1
ATOM 775 O O . ALA A 1 102 ? 1.294 1.207 -5.001 1.00 89.75 102 ALA A O 1
ATOM 776 N N . LYS A 1 103 ? 0.238 0.264 -6.725 1.00 89.00 103 LYS A N 1
ATOM 777 C CA . LYS A 1 103 ? 1.334 0.503 -7.681 1.00 89.00 103 LYS A CA 1
ATOM 778 C C . LYS A 1 103 ? 1.355 1.945 -8.190 1.00 89.00 103 LYS A C 1
ATOM 780 O O . LYS A 1 103 ? 2.407 2.438 -8.578 1.00 89.00 103 LYS A O 1
ATOM 785 N N . GLN A 1 104 ? 0.213 2.627 -8.187 1.00 84.88 104 GLN A N 1
ATOM 786 C CA . GLN A 1 104 ? 0.054 3.958 -8.777 1.00 84.88 104 GLN A CA 1
ATOM 787 C C . GLN A 1 104 ? 0.260 5.108 -7.788 1.00 84.88 104 GLN A C 1
ATOM 789 O O . GLN A 1 104 ? 0.415 6.249 -8.221 1.00 84.88 104 GLN A O 1
ATOM 794 N N . VAL A 1 105 ? 0.336 4.824 -6.482 1.00 85.12 105 VAL A N 1
ATOM 795 C CA . VAL A 1 105 ? 0.497 5.829 -5.414 1.00 85.12 105 VAL A CA 1
ATOM 796 C C . VAL A 1 105 ? 1.584 6.858 -5.733 1.00 85.12 105 VAL A C 1
ATOM 798 O O . VAL A 1 105 ? 1.344 8.055 -5.612 1.00 85.12 105 VAL A O 1
ATOM 801 N N . MET A 1 106 ? 2.759 6.424 -6.203 1.00 81.25 106 MET A N 1
ATOM 802 C CA . MET A 1 106 ? 3.829 7.361 -6.558 1.00 81.25 106 MET A CA 1
ATOM 803 C C . MET A 1 106 ? 3.417 8.318 -7.676 1.00 81.25 106 MET A C 1
ATOM 805 O O . MET A 1 106 ? 3.641 9.514 -7.542 1.00 81.25 106 MET A O 1
ATOM 809 N N . PHE A 1 1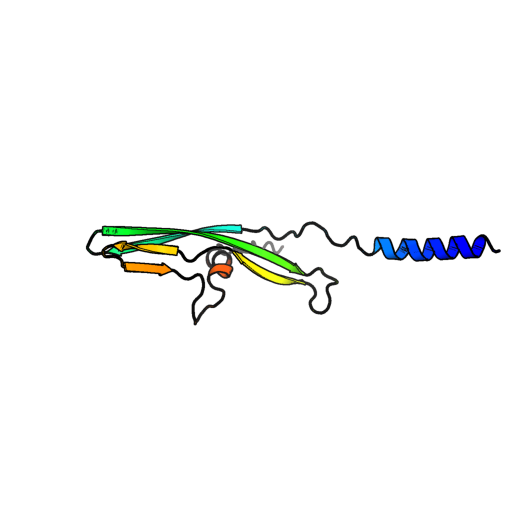07 ? 2.784 7.845 -8.749 1.00 79.19 107 PHE A N 1
ATOM 810 C CA . PHE A 1 107 ? 2.354 8.710 -9.853 1.00 79.19 107 PHE A CA 1
ATOM 811 C C . PHE A 1 107 ? 1.257 9.690 -9.434 1.00 79.19 107 PHE A C 1
ATOM 813 O O . PHE A 1 107 ? 1.261 10.830 -9.888 1.00 79.19 107 PHE A O 1
ATOM 820 N N . LEU A 1 108 ? 0.361 9.267 -8.540 1.00 81.62 108 LEU A N 1
ATOM 821 C CA . LEU A 1 108 ? -0.704 10.115 -8.001 1.00 81.62 108 LEU A CA 1
ATOM 822 C C . LEU A 1 108 ? -0.169 11.215 -7.078 1.00 81.62 108 LEU A C 1
ATOM 824 O O . LEU A 1 108 ? -0.719 12.313 -7.044 1.00 81.62 108 LEU A O 1
ATOM 828 N N . LEU A 1 109 ? 0.894 10.923 -6.325 1.00 82.12 109 LEU A N 1
ATOM 829 C CA . LEU A 1 109 ? 1.475 11.844 -5.346 1.00 82.12 109 LEU A CA 1
ATOM 830 C C . LEU A 1 109 ? 2.660 12.649 -5.891 1.00 82.12 109 LEU A C 1
ATOM 832 O O . LEU A 1 109 ? 3.090 13.607 -5.247 1.00 82.12 109 LEU A O 1
ATOM 836 N N . THR A 1 110 ? 3.211 12.273 -7.049 1.00 80.94 110 THR A N 1
ATOM 837 C CA . THR A 1 110 ? 4.346 12.986 -7.641 1.00 80.94 110 THR A CA 1
ATOM 838 C C . THR A 1 110 ? 3.889 14.388 -8.047 1.00 80.94 110 THR A C 1
ATOM 840 O O . THR A 1 110 ? 2.969 14.518 -8.857 1.00 80.94 110 THR A O 1
ATOM 843 N N . PRO A 1 111 ? 4.517 15.458 -7.526 1.00 78.25 111 PRO A N 1
ATOM 844 C CA . PRO A 1 111 ? 4.172 16.810 -7.929 1.00 78.25 111 PRO A CA 1
ATOM 845 C C . PRO A 1 111 ? 4.401 16.975 -9.432 1.00 78.25 111 PRO A C 1
ATOM 847 O O . PRO A 1 111 ? 5.410 16.520 -9.974 1.00 78.25 111 PRO A O 1
ATOM 850 N N . SER A 1 112 ? 3.476 17.654 -10.112 1.00 74.00 112 SER A N 1
ATOM 851 C CA . SER A 1 112 ? 3.638 17.967 -11.529 1.00 74.00 112 SER A CA 1
ATOM 852 C C . SER A 1 112 ? 4.916 18.783 -11.712 1.00 74.00 112 SER A C 1
ATOM 854 O O . SER A 1 112 ? 5.002 19.922 -11.240 1.00 74.00 112 SER A O 1
ATOM 856 N N . VAL A 1 113 ? 5.910 18.220 -12.398 1.00 71.38 113 VAL A N 1
ATOM 857 C CA . VAL A 1 113 ? 7.081 18.990 -12.807 1.00 71.38 113 VAL A CA 1
ATOM 858 C C . VAL A 1 113 ? 6.577 20.027 -13.799 1.00 71.38 113 VAL A C 1
ATOM 860 O O . VAL A 1 113 ? 6.126 19.690 -14.893 1.00 71.38 113 VAL A O 1
ATOM 863 N N . ARG A 1 114 ? 6.604 21.302 -13.398 1.00 63.34 114 ARG A N 1
ATOM 864 C CA . ARG A 1 114 ? 6.381 22.414 -14.318 1.00 63.34 114 ARG A CA 1
ATOM 865 C C . ARG A 1 114 ? 7.474 22.277 -15.370 1.00 63.34 114 ARG A C 1
ATOM 867 O O . ARG A 1 114 ? 8.642 22.482 -15.049 1.00 63.34 114 ARG A O 1
ATOM 874 N N . SER A 1 115 ? 7.116 21.840 -16.576 1.00 57.03 115 SER A N 1
ATOM 875 C CA . SER A 1 115 ? 8.054 21.842 -17.692 1.00 57.03 115 SER A CA 1
ATOM 876 C C . SER A 1 115 ? 8.567 23.274 -17.798 1.00 57.03 115 SER A C 1
ATOM 878 O O . SER A 1 115 ? 7.786 24.200 -18.031 1.00 57.03 115 SER A O 1
ATOM 880 N N . SER A 1 116 ? 9.845 23.485 -17.487 1.00 58.72 116 SER A N 1
ATOM 881 C CA . SER A 1 116 ? 10.517 24.728 -17.820 1.00 58.72 116 SER A CA 1
ATOM 882 C C . SER A 1 116 ? 10.583 24.734 -19.336 1.00 58.72 116 SER A C 1
ATOM 884 O O . SER A 1 116 ? 11.482 24.132 -19.924 1.00 58.72 116 SER A O 1
ATOM 886 N N . ASP A 1 117 ? 9.566 25.334 -19.947 1.00 57.59 117 ASP A N 1
ATOM 887 C CA . ASP A 1 117 ? 9.502 25.635 -21.367 1.00 57.59 117 ASP A CA 1
ATOM 888 C C . ASP A 1 117 ? 10.589 26.679 -21.653 1.00 57.59 117 ASP A C 1
ATOM 890 O O . ASP A 1 117 ? 10.365 27.884 -21.708 1.00 57.59 117 ASP A O 1
ATOM 894 N N . GLY A 1 118 ? 11.830 26.199 -21.702 1.00 54.78 118 GLY A N 1
ATOM 895 C CA . GLY A 1 118 ? 12.976 26.905 -22.239 1.00 54.78 118 GLY A CA 1
ATOM 896 C C . GLY A 1 118 ? 12.943 26.753 -23.748 1.00 54.78 118 GLY A C 1
ATOM 897 O O . GLY A 1 118 ? 13.721 25.985 -24.312 1.00 54.78 118 GLY A O 1
ATOM 898 N N . LYS A 1 119 ? 12.008 27.451 -24.394 1.00 54.56 119 LYS A N 1
ATOM 899 C CA . LYS A 1 119 ? 12.036 27.684 -25.834 1.00 54.56 119 LYS A CA 1
ATOM 900 C C . LYS A 1 119 ? 12.529 29.107 -26.100 1.00 54.56 119 LYS A C 1
ATOM 902 O O . LYS A 1 119 ? 11.777 30.056 -25.918 1.00 54.56 119 LYS A O 1
ATOM 907 N N . ASN A 1 120 ? 13.774 29.140 -26.586 1.00 48.75 120 ASN A N 1
ATOM 908 C CA . ASN A 1 120 ? 14.482 30.166 -27.365 1.00 48.75 120 ASN A CA 1
ATOM 909 C C . ASN A 1 120 ? 14.669 31.553 -26.745 1.00 48.75 120 ASN A C 1
ATOM 911 O O . ASN A 1 120 ? 13.760 32.400 -26.870 1.00 48.75 120 ASN A O 1
#

Radius of gyration: 25.65 Å; Cα contacts (8 Å, |Δi|>4): 142; chains: 1; bounding box: 59×63×65 Å

Secondary structure (DSSP, 8-state):
--HHHHHHHHHHHHHHHGGGTT-----S--EEEEEEEEEEETTEEEEEEEEEEEEEEE--TT-SS-TT-EEEEEE--PEEEE-STT-EEEE-S--SS-TTHHHHHHHHHS----------

Sequence (120 aa):
MNRRNFLSRVALGAAFVLSGCGLGPDPTPDYRYRLTVEVETPEGLKSGSSVIEVQTNIAGEYSIPTPGRVSQRLRGEAVTVDLDDGQVLFALLRSDSEADWAKQVMFLLTPSVRSSDGKN

pLDDT: mean 80.6, std 15.63, range [48.75, 98.19]

Organism: NCBI:txid2730337

Foldseek 3Di:
DDPVVVVVVVVVVVVVVPPPPQPDPFPDDKDKDKDKDWDQDPVGIWIWIKIKIKDWGFDDQPDPPDGRDIDIDMDMAWTWIDPPPPDIDTRDCADPVGRNNVVCVCVVPPPPDPPPPPDD

Nearest PDB structures (foldseek):
  7t4r-assembly1_N  TM=4.174E-01  e=4.938E-02  Human betaherpesvirus 5
  7m30-assembly1_D  TM=4.230E-01  e=5.224E-02  Human betaherpesvirus 5
  8tea-assembly1_D  TM=4.076E-01  e=5.846E-02  Human betaherpesvirus 5
  8f2r-assembly1_I  TM=3.867E-01  e=2.682E+00  Homo sapiens
  6yfj-assembly1_AA  TM=3.793E-01  e=3.001E+00  Leviviridae sp.

Mean predicted aligned error: 12.26 Å